Protein AF-A0A7C8DQF1-F1 (afdb_monomer_lite)

Foldseek 3Di:
DVPVVCCCVVVNDPPVCPPVVVVVCVVVVVVVVVVVVCVVVVVVPDPPVPLPDWDWDDAAEEQFAWTKIFQDPPPWDKWKAAPVRDTFDWDWDDDDRMITIGHPTDDFHWMWMDTDDDIDIYGYD

Structure (mmCIF, N/CA/C/O backbone):
data_AF-A0A7C8DQF1-F1
#
_entry.id   AF-A0A7C8DQF1-F1
#
loop_
_atom_site.group_PDB
_atom_site.id
_atom_site.type_symbol
_atom_site.label_atom_id
_atom_site.label_alt_id
_atom_site.label_comp_id
_atom_site.label_asym_id
_atom_site.label_entity_id
_atom_site.label_seq_id
_atom_site.pdbx_PDB_ins_code
_atom_site.Cartn_x
_atom_site.Cartn_y
_atom_site.Cartn_z
_atom_site.occupancy
_atom_site.B_iso_or_equiv
_atom_site.auth_seq_id
_atom_site.auth_comp_id
_atom_site.auth_asym_id
_atom_site.auth_atom_id
_atom_site.pdbx_PDB_model_num
ATOM 1 N N . ASP A 1 1 ? 29.847 4.382 -32.537 1.00 61.56 1 ASP A N 1
ATOM 2 C CA . ASP A 1 1 ? 30.841 3.678 -33.385 1.00 61.56 1 ASP A CA 1
ATOM 3 C C . ASP A 1 1 ? 32.134 3.235 -32.710 1.00 61.56 1 ASP A C 1
ATOM 5 O O . ASP A 1 1 ? 32.860 2.465 -33.316 1.00 61.56 1 ASP A O 1
ATOM 9 N N . GLN A 1 2 ? 32.435 3.647 -31.477 1.00 74.50 2 GLN A N 1
ATOM 10 C CA . GLN A 1 2 ? 33.717 3.298 -30.840 1.00 74.50 2 GLN A CA 1
ATOM 11 C C . GLN A 1 2 ? 33.710 1.940 -30.105 1.00 74.50 2 GLN A C 1
ATOM 13 O O . GLN A 1 2 ? 34.764 1.388 -29.809 1.00 74.50 2 GLN A O 1
ATOM 18 N N . CYS A 1 3 ? 32.531 1.370 -29.830 1.00 74.31 3 CYS A N 1
ATOM 19 C CA . CYS A 1 3 ? 32.400 0.117 -29.075 1.00 74.31 3 CYS A CA 1
ATOM 20 C C . CYS A 1 3 ? 32.872 -1.126 -29.855 1.00 74.31 3 CYS A C 1
ATOM 22 O O . CYS A 1 3 ? 33.364 -2.071 -29.249 1.00 74.31 3 CYS A O 1
ATOM 24 N N . SER A 1 4 ? 32.756 -1.144 -31.186 1.00 75.25 4 SER A N 1
ATOM 25 C CA . SER A 1 4 ? 33.278 -2.256 -31.994 1.00 75.25 4 SER A CA 1
ATOM 26 C C . SER A 1 4 ? 34.787 -2.150 -32.230 1.00 75.25 4 SER A C 1
ATOM 28 O O . SER A 1 4 ? 35.490 -3.157 -32.188 1.00 75.25 4 SER A O 1
ATOM 30 N N . LEU A 1 5 ? 35.297 -0.924 -32.396 1.00 82.81 5 LEU A N 1
ATOM 31 C CA . LEU A 1 5 ? 36.720 -0.648 -32.599 1.00 82.81 5 LEU A CA 1
ATOM 32 C C . LEU A 1 5 ? 37.562 -1.084 -31.397 1.00 82.81 5 LEU A C 1
ATOM 34 O O . LEU A 1 5 ? 38.662 -1.592 -31.585 1.00 82.81 5 LEU A O 1
ATOM 38 N N . SER A 1 6 ? 37.033 -0.983 -30.173 1.00 87.69 6 SER A N 1
ATOM 39 C CA . SER A 1 6 ? 37.734 -1.483 -28.985 1.00 87.69 6 SER A CA 1
ATOM 40 C C . SER A 1 6 ? 37.915 -3.005 -28.990 1.00 87.69 6 SER A C 1
ATOM 42 O O . SER A 1 6 ? 38.930 -3.495 -28.502 1.00 87.69 6 SER A O 1
ATOM 44 N N . ARG A 1 7 ? 36.980 -3.766 -29.578 1.00 88.12 7 ARG A N 1
ATOM 45 C CA . ARG A 1 7 ? 37.090 -5.230 -29.718 1.00 88.12 7 ARG A CA 1
ATOM 46 C C . ARG A 1 7 ? 38.107 -5.625 -30.787 1.00 88.12 7 ARG A C 1
ATOM 48 O O . ARG A 1 7 ? 38.837 -6.597 -30.605 1.00 88.12 7 ARG A O 1
ATOM 55 N N . ILE A 1 8 ? 38.177 -4.843 -31.862 1.00 87.38 8 ILE A N 1
ATOM 56 C CA . ILE A 1 8 ? 39.171 -5.005 -32.928 1.00 87.38 8 ILE A CA 1
ATOM 57 C C . ILE A 1 8 ? 40.574 -4.690 -32.400 1.00 87.38 8 ILE A C 1
ATOM 59 O O . ILE A 1 8 ? 41.475 -5.516 -32.510 1.00 87.38 8 ILE A O 1
ATOM 63 N N . TRP A 1 9 ? 40.767 -3.526 -31.774 1.00 88.88 9 TRP A N 1
ATOM 64 C CA . TRP A 1 9 ? 42.061 -3.133 -31.205 1.00 88.88 9 TRP A CA 1
ATOM 65 C C . TRP A 1 9 ? 42.472 -3.987 -30.005 1.00 88.88 9 TRP A C 1
ATOM 67 O O . TRP A 1 9 ? 43.660 -4.184 -29.775 1.00 88.88 9 TRP A O 1
ATOM 77 N N . GLY A 1 10 ? 41.501 -4.539 -29.275 1.00 91.62 10 GLY A N 1
ATOM 78 C CA . GLY A 1 10 ? 41.732 -5.533 -28.229 1.00 91.62 10 GLY A CA 1
ATOM 79 C C . GLY A 1 10 ? 42.080 -6.931 -28.754 1.00 91.62 10 GLY A C 1
ATOM 80 O O . GLY A 1 10 ? 42.353 -7.813 -27.946 1.00 91.62 10 GLY A O 1
ATOM 81 N N . GLY A 1 11 ? 42.060 -7.153 -30.075 1.00 91.00 11 GLY A N 1
ATOM 82 C CA . GLY A 1 11 ? 42.450 -8.418 -30.704 1.00 91.00 11 GLY A CA 1
ATOM 83 C C . GLY A 1 11 ? 41.457 -9.569 -30.518 1.00 91.00 11 GLY A C 1
ATOM 84 O O . GLY A 1 11 ? 41.827 -10.718 -30.743 1.00 91.00 11 GLY A O 1
ATOM 85 N N . ILE A 1 12 ? 40.214 -9.287 -30.106 1.00 93.69 12 ILE A N 1
ATOM 86 C CA . ILE A 1 12 ? 39.195 -10.314 -29.816 1.00 93.69 12 ILE A CA 1
ATOM 87 C C . ILE A 1 12 ? 38.157 -10.489 -30.933 1.00 93.69 12 ILE A C 1
ATOM 89 O O . ILE A 1 12 ? 37.431 -11.477 -30.923 1.00 93.69 12 ILE A O 1
ATOM 93 N N . HIS A 1 13 ? 38.087 -9.561 -31.895 1.00 89.88 13 HIS A N 1
ATOM 94 C CA . HIS A 1 13 ? 37.261 -9.693 -33.100 1.00 89.88 13 HIS A CA 1
ATOM 95 C C . HIS A 1 13 ? 38.006 -9.211 -34.353 1.00 89.88 13 HIS A C 1
ATOM 97 O O . HIS A 1 13 ? 38.669 -8.171 -34.306 1.00 89.88 13 HIS A O 1
ATOM 103 N N . PRO A 1 14 ? 37.880 -9.911 -35.493 1.00 90.31 14 PRO A N 1
ATOM 104 C CA . PRO A 1 14 ? 38.376 -9.428 -36.772 1.00 90.31 14 PRO A CA 1
ATOM 105 C C . PRO A 1 14 ? 37.517 -8.272 -37.312 1.00 90.31 14 PRO A C 1
ATOM 107 O O . PRO A 1 14 ? 36.322 -8.174 -37.044 1.00 90.31 14 PRO A O 1
ATOM 110 N N . HIS A 1 15 ? 38.116 -7.424 -38.154 1.00 86.00 15 HIS A N 1
ATOM 111 C CA . HIS A 1 15 ? 37.434 -6.288 -38.794 1.00 86.00 15 HIS A CA 1
ATOM 112 C C . HIS A 1 15 ? 36.182 -6.694 -39.592 1.00 86.00 15 HIS A C 1
ATOM 114 O O . HIS A 1 15 ? 35.255 -5.899 -39.729 1.00 86.00 15 HIS A O 1
ATOM 120 N N . ILE A 1 16 ? 36.151 -7.927 -40.110 1.00 91.50 16 ILE A N 1
ATOM 121 C CA . ILE A 1 16 ? 35.038 -8.448 -40.912 1.00 91.50 16 ILE A CA 1
ATOM 122 C C . ILE A 1 16 ? 33.742 -8.636 -40.108 1.00 91.50 16 ILE A C 1
ATOM 124 O O . ILE A 1 16 ? 32.666 -8.619 -40.698 1.00 91.50 16 ILE A O 1
ATOM 128 N N . ASP A 1 17 ? 33.824 -8.729 -38.779 1.00 88.88 17 ASP A N 1
ATOM 129 C CA . ASP A 1 17 ? 32.657 -8.936 -37.913 1.00 88.88 17 ASP A CA 1
ATOM 130 C C . ASP A 1 17 ? 31.904 -7.630 -37.601 1.00 88.88 17 ASP A C 1
ATOM 132 O O . ASP A 1 17 ? 30.739 -7.662 -37.202 1.00 88.88 17 ASP A O 1
ATOM 136 N N . ASP A 1 18 ? 32.550 -6.470 -37.768 1.00 88.81 18 ASP A N 1
ATOM 137 C CA . ASP A 1 18 ? 32.037 -5.192 -37.264 1.00 88.81 18 ASP A CA 1
ATOM 138 C C . ASP A 1 18 ? 30.778 -4.715 -38.005 1.00 88.81 18 ASP A C 1
ATOM 140 O O . ASP A 1 18 ? 29.699 -4.583 -37.423 1.00 88.81 18 ASP A O 1
ATOM 144 N N . ILE A 1 19 ? 30.903 -4.482 -39.315 1.00 89.56 19 ILE A N 1
ATOM 145 C CA . ILE A 1 19 ? 29.808 -3.957 -40.142 1.00 89.56 19 ILE A CA 1
ATOM 146 C C . ILE A 1 19 ? 28.586 -4.898 -40.132 1.00 89.56 19 ILE A C 1
ATOM 148 O O . ILE A 1 19 ? 27.481 -4.410 -39.878 1.00 89.56 19 ILE A O 1
ATOM 152 N N . PRO A 1 20 ? 28.732 -6.226 -40.319 1.00 91.94 20 PRO A N 1
ATOM 153 C CA . PRO A 1 20 ? 27.604 -7.149 -40.203 1.00 91.94 20 PRO A CA 1
ATOM 154 C C . PRO A 1 20 ? 26.949 -7.124 -38.815 1.00 91.94 20 PRO A C 1
ATOM 156 O O . PRO A 1 20 ? 25.722 -7.072 -38.718 1.00 91.94 20 PRO A O 1
ATOM 159 N N . GLY A 1 21 ? 27.744 -7.088 -37.739 1.00 91.62 21 GLY A N 1
ATOM 160 C CA . GLY A 1 21 ? 27.228 -7.014 -36.371 1.00 91.62 21 GLY A CA 1
ATOM 161 C C . GLY A 1 21 ? 26.424 -5.739 -36.105 1.00 91.62 21 GLY A C 1
ATOM 162 O O . GLY A 1 21 ? 25.395 -5.781 -35.428 1.00 91.62 21 GLY A O 1
ATOM 163 N N . ARG A 1 22 ? 26.835 -4.607 -36.687 1.00 90.94 22 ARG A N 1
ATOM 164 C CA . ARG A 1 22 ? 26.094 -3.338 -36.613 1.00 90.94 22 ARG A CA 1
ATOM 165 C C . ARG A 1 22 ? 24.762 -3.397 -37.338 1.00 90.94 22 ARG A C 1
ATOM 167 O O . ARG A 1 22 ? 23.777 -2.902 -36.798 1.00 90.94 22 ARG A O 1
ATOM 174 N N . PHE A 1 23 ? 24.718 -4.006 -38.521 1.00 93.94 23 PHE A N 1
ATOM 175 C CA . PHE A 1 23 ? 23.462 -4.175 -39.248 1.00 93.94 23 PHE A CA 1
ATOM 176 C C . PHE A 1 23 ? 22.472 -5.013 -38.443 1.00 93.94 23 PHE A C 1
ATOM 178 O O . PHE A 1 23 ? 21.348 -4.567 -38.223 1.00 93.94 23 PHE A O 1
ATOM 185 N N . ILE A 1 24 ? 22.922 -6.144 -37.893 1.00 94.88 24 ILE A N 1
ATOM 186 C CA . ILE A 1 24 ? 22.097 -6.989 -37.019 1.00 94.88 24 ILE A CA 1
ATOM 187 C C . ILE A 1 24 ? 21.604 -6.190 -35.807 1.00 94.88 24 ILE A C 1
ATOM 189 O O . ILE A 1 24 ? 20.411 -6.188 -35.511 1.00 94.88 24 ILE A O 1
ATOM 193 N N . GLY A 1 25 ? 22.499 -5.464 -35.133 1.00 94.38 25 GLY A N 1
ATOM 194 C CA . GLY A 1 25 ? 22.136 -4.632 -33.986 1.00 94.38 25 GLY A CA 1
ATOM 195 C C . GLY A 1 25 ? 21.124 -3.536 -34.330 1.00 94.38 25 GLY A C 1
ATOM 196 O O . GLY A 1 25 ? 20.224 -3.273 -33.537 1.00 94.38 25 GLY A O 1
ATOM 197 N N . SER A 1 26 ? 21.232 -2.928 -35.515 1.00 94.44 26 SER A N 1
ATOM 198 C CA . SER A 1 26 ? 20.298 -1.893 -35.970 1.00 94.44 26 SER A CA 1
ATOM 199 C C . SER A 1 26 ? 18.897 -2.446 -36.233 1.00 94.44 26 SER A C 1
ATOM 201 O O . SER A 1 26 ? 17.917 -1.805 -35.866 1.00 94.44 26 SER A O 1
ATOM 203 N N . THR A 1 27 ? 18.795 -3.659 -36.783 1.00 96.94 27 THR A N 1
ATOM 204 C CA . THR A 1 27 ? 17.515 -4.339 -37.005 1.00 96.94 27 THR A CA 1
ATOM 205 C C . THR A 1 27 ? 16.890 -4.762 -35.679 1.00 96.94 27 THR A C 1
ATOM 207 O O . THR A 1 27 ? 15.808 -4.296 -35.328 1.00 96.94 27 THR A O 1
ATOM 210 N N . ILE A 1 28 ? 17.607 -5.570 -34.890 1.00 97.31 28 ILE A N 1
ATOM 211 C CA . ILE A 1 28 ? 17.077 -6.140 -33.643 1.00 97.31 28 ILE A CA 1
ATOM 212 C C . ILE A 1 28 ? 16.803 -5.052 -32.602 1.00 97.31 28 ILE A C 1
ATOM 214 O O . ILE A 1 28 ? 15.838 -5.154 -31.847 1.00 97.31 28 ILE A O 1
ATOM 218 N N . GLY A 1 29 ? 17.622 -3.999 -32.554 1.00 96.75 29 GLY A N 1
ATOM 219 C CA . GLY A 1 29 ? 17.434 -2.886 -31.626 1.00 96.75 29 GLY A CA 1
ATOM 220 C C . GLY A 1 29 ? 16.130 -2.130 -31.878 1.00 96.75 29 GLY A C 1
ATOM 221 O O . GLY A 1 29 ? 15.378 -1.886 -30.935 1.00 96.75 29 GLY A O 1
ATOM 222 N N . VAL A 1 30 ? 15.833 -1.810 -33.142 1.00 96.94 30 VAL A N 1
ATOM 223 C CA . VAL A 1 30 ? 14.579 -1.140 -33.525 1.00 96.94 30 VAL A CA 1
ATOM 224 C C . VAL A 1 30 ? 13.378 -2.057 -33.291 1.00 96.94 30 VAL A C 1
ATOM 226 O O . VAL A 1 30 ? 12.392 -1.623 -32.700 1.00 96.94 30 VAL A O 1
ATOM 229 N N . GLU A 1 31 ? 13.465 -3.331 -33.681 1.00 97.00 31 GLU A N 1
ATOM 230 C CA . GLU A 1 31 ? 12.393 -4.311 -33.456 1.00 97.00 31 GLU A CA 1
ATOM 231 C C . GLU A 1 31 ? 12.083 -4.497 -31.966 1.00 97.00 31 GLU A C 1
ATOM 233 O O . GLU A 1 31 ? 10.922 -4.443 -31.562 1.00 97.00 31 GLU A O 1
ATOM 238 N N . SER A 1 32 ? 13.117 -4.647 -31.134 1.00 96.19 32 SER A N 1
ATOM 239 C CA . SER A 1 32 ? 12.971 -4.826 -29.685 1.00 96.19 32 SER A CA 1
ATOM 240 C C . SER A 1 32 ? 12.380 -3.587 -29.014 1.00 96.19 32 SER A C 1
ATOM 242 O O . SER A 1 32 ? 11.520 -3.713 -28.142 1.00 96.19 32 SER A O 1
ATOM 244 N N . PHE A 1 33 ? 12.818 -2.390 -29.425 1.00 95.25 33 PHE A N 1
ATOM 245 C CA . PHE A 1 33 ? 12.257 -1.138 -28.921 1.00 95.25 33 PHE A CA 1
ATOM 246 C C . PHE A 1 33 ? 10.773 -1.025 -29.269 1.00 95.25 33 PHE A C 1
ATOM 248 O O . PHE A 1 33 ? 9.960 -0.814 -28.373 1.00 95.25 33 PHE A O 1
ATOM 255 N N . ASN A 1 34 ? 10.411 -1.229 -30.539 1.00 93.94 34 ASN A N 1
ATOM 256 C CA . ASN A 1 34 ? 9.024 -1.142 -30.993 1.00 93.94 34 ASN A CA 1
ATOM 257 C C . ASN A 1 34 ? 8.136 -2.178 -30.292 1.00 93.94 34 ASN A C 1
ATOM 259 O O . ASN A 1 34 ? 7.039 -1.849 -29.850 1.00 93.94 34 ASN A O 1
ATOM 263 N N . TYR A 1 35 ? 8.623 -3.410 -30.127 1.00 92.25 35 TYR A N 1
ATOM 264 C CA . TYR A 1 35 ? 7.907 -4.457 -29.398 1.00 92.25 35 TYR A CA 1
ATOM 265 C C . TYR A 1 35 ? 7.642 -4.066 -27.936 1.00 92.25 35 TYR A C 1
ATOM 267 O O . TYR A 1 35 ? 6.536 -4.245 -27.433 1.00 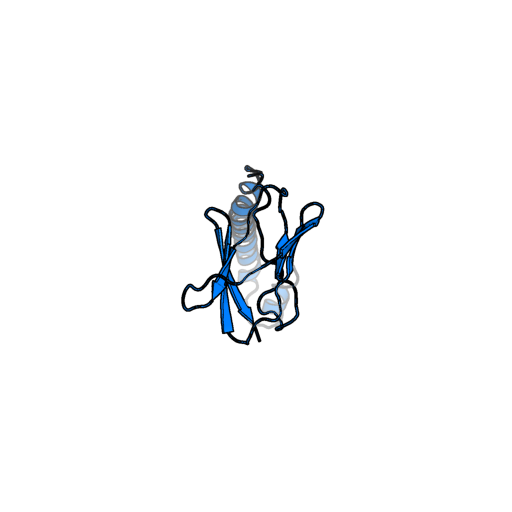92.25 35 TYR A O 1
ATOM 275 N N . GLY A 1 36 ? 8.640 -3.491 -27.257 1.00 90.00 36 GLY A N 1
ATOM 276 C CA . GLY A 1 36 ? 8.493 -2.986 -25.893 1.00 90.00 36 GLY A CA 1
ATOM 277 C C . GLY A 1 36 ? 7.549 -1.784 -25.798 1.00 90.00 36 GLY A C 1
ATOM 278 O O . GLY A 1 36 ? 6.714 -1.738 -24.896 1.00 90.00 36 GLY A O 1
ATOM 279 N N . ALA A 1 37 ? 7.652 -0.840 -26.737 1.00 89.94 37 ALA A N 1
ATOM 280 C CA . ALA A 1 37 ? 6.862 0.389 -26.765 1.00 89.94 37 ALA A CA 1
ATOM 281 C C . ALA A 1 37 ? 5.353 0.111 -26.796 1.00 89.94 37 ALA A C 1
ATOM 283 O O . ALA A 1 37 ? 4.607 0.760 -26.065 1.00 89.94 37 ALA A O 1
ATOM 284 N N . VAL A 1 38 ? 4.914 -0.921 -27.526 1.00 86.00 38 VAL A N 1
ATOM 285 C CA . VAL A 1 38 ? 3.497 -1.324 -27.606 1.00 86.00 38 VAL A CA 1
ATOM 286 C C . VAL A 1 38 ? 2.873 -1.550 -26.223 1.00 86.00 38 VAL A C 1
ATOM 288 O O . VAL A 1 38 ? 1.747 -1.118 -25.992 1.00 86.00 38 VAL A O 1
ATOM 291 N N . TYR A 1 39 ? 3.599 -2.145 -25.268 1.00 81.50 39 TYR A N 1
ATOM 292 C CA . TYR A 1 39 ? 3.087 -2.381 -23.908 1.00 81.50 39 TYR A CA 1
ATOM 293 C C . TYR A 1 39 ? 2.859 -1.095 -23.102 1.00 81.50 39 TYR A C 1
ATOM 295 O O . TYR A 1 39 ? 2.046 -1.074 -22.175 1.00 81.50 39 TYR A O 1
ATOM 303 N N . PHE A 1 40 ? 3.568 -0.021 -23.442 1.00 79.06 40 PHE A N 1
ATOM 304 C CA . PHE A 1 40 ? 3.445 1.275 -22.780 1.00 79.06 40 PHE A CA 1
ATOM 305 C C . PHE A 1 40 ? 2.507 2.221 -23.534 1.00 79.06 40 PHE A C 1
ATOM 307 O O . PHE A 1 40 ? 1.843 3.037 -22.903 1.00 79.06 40 PHE A O 1
ATOM 314 N N . GLU A 1 41 ? 2.384 2.074 -24.852 1.00 70.00 41 GLU A N 1
ATOM 315 C CA . GLU A 1 41 ? 1.489 2.878 -25.688 1.00 70.00 41 GLU A CA 1
ATOM 316 C C . GLU A 1 41 ? 0.026 2.420 -25.586 1.00 70.00 41 GLU A C 1
ATOM 318 O O . GLU A 1 41 ? -0.874 3.257 -25.515 1.00 70.00 41 GLU A O 1
ATOM 323 N N . SER A 1 42 ? -0.241 1.110 -25.497 1.00 60.38 42 SER A N 1
ATOM 324 C CA . SER A 1 42 ? -1.614 0.585 -25.424 1.00 60.38 42 SER A CA 1
ATOM 325 C C . SER A 1 42 ? -2.215 0.564 -24.012 1.00 60.38 42 SER A C 1
ATOM 327 O O . SER A 1 42 ? -3.394 0.250 -23.866 1.00 60.38 42 SER A O 1
ATOM 329 N N . SER A 1 43 ? -1.443 0.872 -22.960 1.00 56.69 43 SER A N 1
ATOM 330 C CA . SER A 1 43 ? -1.940 0.856 -21.570 1.00 56.69 43 SER A CA 1
ATOM 331 C C . SER A 1 43 ? -2.512 2.192 -21.080 1.00 56.69 43 SER A C 1
ATOM 333 O O . SER A 1 43 ? -3.034 2.252 -19.969 1.00 56.69 43 SER A O 1
ATOM 335 N N . LEU A 1 44 ? -2.498 3.253 -21.899 1.00 57.75 44 LEU A N 1
ATOM 336 C CA . LEU A 1 44 ? -3.149 4.523 -21.542 1.00 57.75 44 LEU A CA 1
ATOM 337 C C . LEU A 1 44 ? -4.639 4.598 -21.917 1.00 57.75 44 LEU A C 1
ATOM 339 O O . LEU A 1 44 ? -5.308 5.563 -21.544 1.00 57.75 44 LEU A O 1
ATOM 3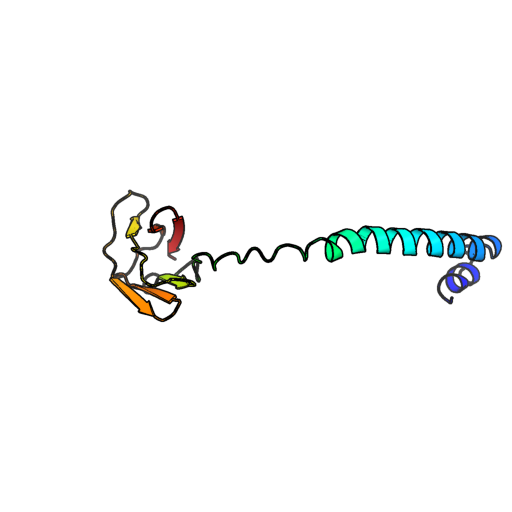43 N N . SER A 1 45 ? -5.206 3.593 -22.591 1.00 57.31 45 SER A N 1
ATOM 344 C CA . SER A 1 45 ? -6.647 3.541 -22.873 1.00 57.31 45 SER A CA 1
ATOM 345 C C . SER A 1 45 ? -7.395 2.707 -21.839 1.00 57.31 45 SER A C 1
ATOM 347 O O . SER A 1 45 ? -7.942 1.652 -22.139 1.00 57.31 45 SER A O 1
ATOM 349 N N . MET A 1 46 ? -7.393 3.202 -20.611 1.00 53.69 46 MET A N 1
ATOM 350 C CA . MET A 1 46 ? -8.548 3.257 -19.725 1.00 53.69 46 MET A CA 1
ATOM 351 C C . MET A 1 46 ? -8.053 4.016 -18.505 1.00 53.69 46 MET A C 1
ATOM 353 O O . MET A 1 46 ? -7.397 3.473 -17.621 1.00 53.69 46 MET A O 1
ATOM 357 N N . ILE A 1 47 ? -8.412 5.296 -18.437 1.00 53.44 47 ILE A N 1
ATOM 358 C CA . ILE A 1 47 ? -8.762 5.865 -17.144 1.00 53.44 47 ILE A CA 1
ATOM 359 C C . ILE A 1 47 ? -9.975 5.043 -16.699 1.00 53.44 47 ILE A C 1
ATOM 361 O O . ILE A 1 47 ? -11.122 5.457 -16.842 1.00 53.44 47 ILE A O 1
ATOM 365 N N . ASP A 1 48 ? -9.730 3.843 -16.173 1.00 53.34 48 ASP A N 1
ATOM 366 C CA . ASP A 1 48 ? -10.465 3.469 -14.991 1.00 53.34 48 ASP A CA 1
ATOM 367 C C . ASP A 1 48 ? -10.143 4.626 -14.054 1.00 53.34 48 ASP A C 1
ATOM 369 O O . ASP A 1 48 ? -9.038 4.752 -13.519 1.00 53.34 48 ASP A O 1
ATOM 373 N N . LEU A 1 49 ? -11.091 5.554 -13.925 1.00 54.53 49 LEU A N 1
ATOM 374 C CA . LEU A 1 49 ? -11.257 6.251 -12.670 1.00 54.53 49 LEU A CA 1
ATOM 375 C C . LEU A 1 49 ? -11.467 5.115 -11.673 1.00 54.53 49 LEU A C 1
ATOM 377 O O . LEU A 1 49 ? -12.602 4.757 -11.364 1.00 54.53 49 LEU A O 1
ATOM 381 N N . GLU A 1 50 ? -10.373 4.489 -11.229 1.00 58.69 50 GLU A N 1
ATOM 382 C CA . GLU A 1 50 ? -10.357 3.714 -10.017 1.00 58.69 50 GLU A CA 1
ATOM 383 C C . GLU A 1 50 ? -10.796 4.734 -8.986 1.00 58.69 50 GLU A C 1
ATOM 385 O O . GLU A 1 50 ? -10.003 5.557 -8.519 1.00 58.69 50 GLU A O 1
ATOM 390 N N . LEU A 1 51 ? -12.106 4.749 -8.723 1.00 63.06 51 LEU A N 1
ATOM 391 C CA . LEU A 1 51 ? -12.682 5.530 -7.653 1.00 63.06 51 LEU A CA 1
ATOM 392 C C . LEU A 1 51 ? -11.774 5.275 -6.465 1.00 63.06 51 LEU A C 1
ATOM 394 O O . LEU A 1 51 ? -11.499 4.103 -6.180 1.00 63.06 51 LEU A O 1
ATOM 398 N N . PRO A 1 52 ? -11.231 6.337 -5.855 1.00 69.38 52 PRO A N 1
ATOM 399 C CA . PRO A 1 52 ? -10.115 6.192 -4.951 1.00 69.38 52 PRO A CA 1
ATOM 400 C C . PRO A 1 52 ? -10.528 5.204 -3.856 1.00 69.38 52 PRO A C 1
ATOM 402 O O . PRO A 1 52 ? -11.425 5.466 -3.056 1.00 69.38 52 PRO A O 1
ATOM 405 N N . LYS A 1 53 ? -9.948 3.998 -3.901 1.00 84.62 53 LYS A N 1
ATOM 406 C CA . LYS A 1 53 ? -10.366 2.895 -3.031 1.00 84.62 53 LYS A CA 1
ATOM 407 C C . LYS A 1 53 ? -9.982 3.252 -1.603 1.00 84.62 53 LYS A C 1
ATOM 409 O O . LYS A 1 53 ? -8.923 3.844 -1.371 1.00 84.62 53 LYS A O 1
ATOM 414 N N . LEU A 1 54 ? -10.827 2.878 -0.644 1.00 92.50 54 LEU A N 1
ATOM 415 C CA . LEU A 1 54 ? -10.520 3.053 0.773 1.00 92.50 54 LEU A CA 1
ATOM 416 C C . LEU A 1 54 ? -9.184 2.379 1.093 1.00 92.50 54 LEU A C 1
ATOM 418 O O . LEU A 1 54 ? -9.004 1.188 0.824 1.00 92.50 54 LEU A O 1
ATOM 422 N N . LYS A 1 55 ? -8.247 3.131 1.670 1.00 92.81 55 LYS A N 1
ATOM 423 C CA . LYS A 1 55 ? -6.889 2.643 1.931 1.00 92.81 55 LYS A CA 1
ATOM 424 C C . LYS A 1 55 ? -6.491 2.885 3.380 1.00 92.81 55 LYS A C 1
ATOM 426 O O . LYS A 1 55 ? -6.611 3.998 3.883 1.00 92.81 55 LYS A O 1
ATOM 431 N N . LEU A 1 56 ? -5.979 1.835 4.020 1.00 95.56 56 LEU A N 1
ATOM 432 C CA . LEU A 1 56 ? -5.342 1.911 5.331 1.00 95.56 56 LEU A CA 1
ATOM 433 C C . LEU A 1 56 ? -3.970 2.580 5.198 1.00 95.56 56 LEU A C 1
ATOM 435 O O . LEU A 1 56 ? -3.161 2.173 4.364 1.00 95.56 56 LEU A O 1
ATOM 439 N N . VAL A 1 57 ? -3.721 3.609 6.007 1.00 95.62 57 VAL A N 1
ATOM 440 C CA . VAL A 1 57 ? -2.492 4.415 5.924 1.00 95.62 57 VAL A CA 1
ATOM 441 C C . VAL A 1 57 ? -1.314 3.737 6.616 1.00 95.62 57 VAL A C 1
ATOM 443 O O . VAL A 1 57 ? -0.205 3.757 6.088 1.00 95.62 57 VAL A O 1
ATOM 446 N N . SER A 1 58 ? -1.542 3.139 7.786 1.00 92.88 58 SER A N 1
ATOM 447 C CA . SER A 1 58 ? -0.476 2.589 8.627 1.00 92.88 58 SER A CA 1
ATOM 448 C C . SER A 1 58 ? -0.798 1.171 9.069 1.00 92.88 58 SER A C 1
ATOM 450 O O . SER A 1 58 ? -1.893 0.884 9.548 1.00 92.88 58 SER A O 1
ATOM 452 N N . ASN A 1 59 ? 0.176 0.283 8.890 1.00 95.19 59 ASN A N 1
ATOM 453 C CA . ASN A 1 59 ? 0.175 -1.070 9.421 1.00 95.19 59 ASN A CA 1
ATOM 454 C C . ASN A 1 59 ? 1.631 -1.560 9.459 1.00 95.19 59 ASN A C 1
ATOM 456 O O . ASN A 1 59 ? 2.229 -1.688 8.387 1.00 95.19 59 ASN A O 1
ATOM 460 N N . PRO A 1 60 ? 2.227 -1.831 10.632 1.00 96.38 60 PRO A N 1
ATOM 461 C CA . PRO A 1 60 ? 1.619 -1.875 11.972 1.00 96.38 60 PRO A CA 1
ATOM 462 C C . PRO A 1 60 ? 1.309 -0.495 12.579 1.00 96.38 60 PRO A C 1
ATOM 464 O O . PRO A 1 60 ? 1.730 0.523 12.031 1.00 96.38 60 PRO A O 1
ATOM 467 N N . ILE A 1 61 ? 0.601 -0.475 13.712 1.00 96.88 61 ILE A N 1
ATOM 468 C CA . ILE A 1 61 ? 0.333 0.719 14.537 1.00 96.88 61 ILE A CA 1
ATOM 469 C C . ILE A 1 61 ? 0.758 0.497 15.996 1.00 96.88 61 ILE A C 1
ATOM 471 O O . ILE A 1 61 ? 0.905 -0.647 16.428 1.00 96.88 61 ILE A O 1
ATOM 475 N N . TYR A 1 62 ? 0.933 1.580 16.753 1.00 97.00 62 TYR A N 1
ATOM 476 C CA . TYR A 1 62 ? 1.152 1.538 18.207 1.00 97.00 62 TYR A CA 1
ATOM 477 C C . TYR A 1 62 ? -0.169 1.494 19.003 1.00 97.00 62 TYR A C 1
ATOM 479 O O . TYR A 1 62 ? -1.208 1.862 18.449 1.00 97.00 62 TYR A O 1
ATOM 487 N N . PRO A 1 63 ? -0.154 1.111 20.298 1.00 95.44 63 PRO A N 1
ATOM 488 C CA . PRO A 1 63 ? -1.354 0.919 21.118 1.00 95.44 63 PRO A CA 1
ATOM 489 C C . PRO A 1 63 ? -2.254 2.148 21.221 1.00 95.44 63 PRO A C 1
ATOM 491 O O . PRO A 1 63 ? -3.469 1.996 21.286 1.00 95.44 63 PRO A O 1
ATOM 494 N N . ASP A 1 64 ? -1.666 3.345 21.199 1.00 94.62 64 ASP A N 1
ATOM 495 C CA . ASP A 1 64 ? -2.366 4.628 21.353 1.00 94.62 64 ASP A CA 1
ATOM 496 C C . ASP A 1 64 ? -2.511 5.398 20.030 1.00 94.62 64 ASP A C 1
ATOM 498 O O . ASP A 1 64 ? -3.014 6.521 19.997 1.00 94.62 64 ASP A O 1
ATOM 502 N N . GLN A 1 65 ? -2.062 4.812 18.918 1.00 95.88 65 GLN A N 1
ATOM 503 C CA . GLN A 1 65 ? -2.130 5.441 17.604 1.00 95.88 65 GLN A CA 1
ATOM 504 C C . GLN A 1 65 ? -3.510 5.222 16.975 1.00 95.88 65 GLN A C 1
ATOM 506 O O . GLN A 1 65 ? -3.999 4.099 16.929 1.00 95.88 65 GLN A O 1
ATOM 511 N N . SER A 1 66 ? -4.119 6.277 16.424 1.00 96.12 66 SER A N 1
ATOM 512 C CA . SER A 1 66 ? -5.373 6.146 15.675 1.00 96.12 66 SER A CA 1
ATOM 513 C C . SER A 1 66 ? -5.192 5.332 14.392 1.00 96.12 66 SER A C 1
ATOM 515 O O . SER A 1 66 ? -4.157 5.380 13.723 1.00 96.12 66 SER A O 1
ATOM 517 N N . ILE A 1 67 ? -6.241 4.604 14.007 1.00 97.06 67 ILE A N 1
ATOM 518 C CA . ILE A 1 67 ? -6.288 3.905 12.723 1.00 97.06 67 ILE A CA 1
ATOM 519 C C . ILE A 1 67 ? -6.790 4.883 11.658 1.00 97.06 67 ILE A C 1
ATOM 521 O O . ILE A 1 67 ? -7.888 5.424 11.763 1.00 97.06 67 ILE A O 1
ATOM 525 N N . GLU A 1 68 ? -6.000 5.081 10.607 1.00 97.00 68 GLU A N 1
ATOM 526 C CA . GLU A 1 68 ? -6.262 6.083 9.571 1.00 97.00 68 GLU A CA 1
ATOM 527 C C . GLU A 1 68 ? -6.682 5.429 8.248 1.00 97.00 68 GLU A C 1
ATOM 529 O O . GLU A 1 68 ? -5.925 4.641 7.672 1.00 97.00 68 GLU A O 1
ATOM 534 N N . ILE A 1 69 ? -7.866 5.794 7.741 1.00 96.38 69 ILE A N 1
ATOM 535 C CA . ILE A 1 69 ? -8.369 5.391 6.419 1.00 96.38 69 ILE A CA 1
ATOM 536 C C . ILE A 1 69 ? -8.490 6.626 5.526 1.00 96.38 69 ILE A C 1
ATOM 538 O O . ILE A 1 69 ? -9.146 7.598 5.897 1.00 96.38 69 ILE A O 1
ATOM 542 N N . ILE A 1 70 ? -7.882 6.587 4.341 1.00 94.69 70 ILE A N 1
ATOM 543 C CA . ILE A 1 70 ? -8.001 7.642 3.322 1.00 94.69 70 ILE A CA 1
ATOM 544 C C . ILE A 1 70 ? -8.976 7.243 2.214 1.00 94.69 70 ILE A C 1
ATOM 546 O O . ILE A 1 70 ? -9.321 6.068 2.068 1.00 94.69 70 ILE A O 1
ATOM 550 N N . ASN A 1 71 ? -9.383 8.240 1.429 1.00 93.00 71 ASN A N 1
ATOM 551 C CA . ASN A 1 71 ? -10.387 8.172 0.368 1.00 93.00 71 ASN A CA 1
ATOM 552 C C . ASN A 1 71 ? -11.817 7.935 0.875 1.00 93.00 71 ASN A C 1
ATOM 554 O O . ASN A 1 71 ? -12.671 7.440 0.146 1.00 93.00 71 ASN A O 1
ATOM 558 N N . THR A 1 72 ? -12.093 8.291 2.131 1.00 92.38 72 THR A N 1
ATOM 559 C CA . THR A 1 72 ? -13.429 8.144 2.725 1.00 92.38 72 THR A CA 1
ATOM 560 C C . THR A 1 72 ? -14.374 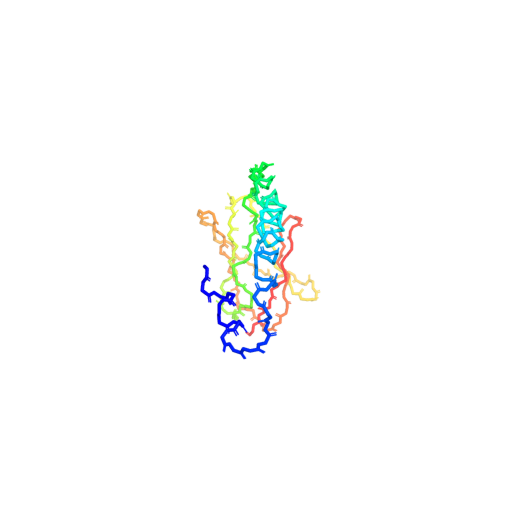9.241 2.253 1.00 92.38 72 THR A C 1
ATOM 562 O O . THR A 1 72 ? -14.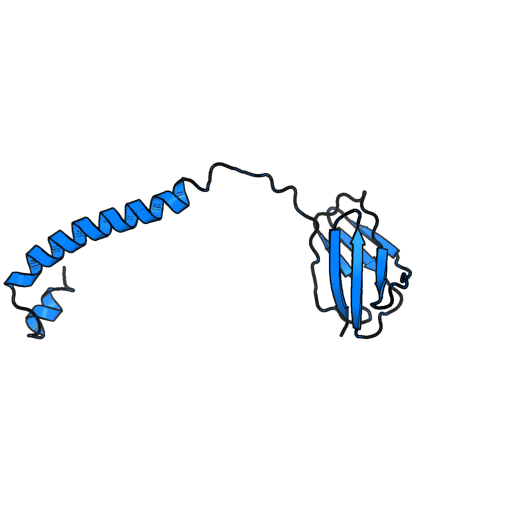024 10.419 2.301 1.00 92.38 72 THR A O 1
ATOM 565 N N . THR A 1 73 ? -15.595 8.873 1.874 1.00 89.31 73 THR A N 1
ATOM 566 C CA . THR A 1 73 ? -16.660 9.811 1.473 1.00 89.31 73 THR A CA 1
ATOM 567 C C . THR A 1 73 ? -17.449 10.367 2.661 1.00 89.31 73 THR A C 1
ATOM 569 O O . THR A 1 73 ? -18.216 11.314 2.516 1.00 89.31 73 THR A O 1
ATOM 572 N N . GLY A 1 74 ? -17.275 9.783 3.849 1.00 83.94 74 GLY A N 1
ATOM 573 C CA . GLY A 1 74 ? -17.984 10.143 5.072 1.00 83.94 74 GLY A CA 1
ATOM 574 C C . GLY A 1 74 ? -19.258 9.326 5.302 1.00 83.94 74 GLY A C 1
ATOM 575 O O . GLY A 1 74 ? -19.788 9.340 6.412 1.00 83.94 74 GLY A O 1
ATOM 576 N N . GLY A 1 75 ? -19.723 8.555 4.315 1.00 86.81 75 GLY A N 1
ATOM 577 C CA . GLY A 1 75 ? -20.846 7.619 4.456 1.00 86.81 75 GLY A CA 1
ATOM 578 C C . GLY A 1 75 ? -20.454 6.253 5.032 1.00 86.81 75 GLY A C 1
ATOM 579 O O . GLY A 1 75 ? -21.312 5.413 5.295 1.00 86.81 75 GLY A O 1
ATOM 580 N N . GLU A 1 76 ? -19.160 5.999 5.216 1.00 91.31 76 GLU A N 1
ATOM 581 C CA . GLU A 1 76 ? -18.652 4.724 5.702 1.00 91.31 76 GLU A CA 1
ATOM 582 C C . GLU A 1 76 ? -18.903 4.550 7.205 1.00 91.31 76 GLU A C 1
ATOM 584 O O . GLU A 1 76 ? -18.785 5.483 8.012 1.00 91.31 76 GLU A O 1
ATOM 589 N N . THR A 1 77 ? -19.226 3.313 7.578 1.00 94.06 77 THR A N 1
ATOM 590 C CA . THR A 1 77 ? -19.298 2.851 8.965 1.00 94.06 77 THR A CA 1
ATOM 591 C C . THR A 1 77 ? -18.187 1.843 9.187 1.00 94.06 77 THR A C 1
ATOM 593 O O . THR A 1 77 ? -18.095 0.858 8.447 1.00 94.06 77 THR A O 1
ATOM 596 N N . PHE A 1 78 ? -17.363 2.079 10.198 1.00 96.31 78 PHE A N 1
ATOM 597 C CA . PHE A 1 78 ? -16.248 1.212 10.547 1.00 96.31 78 PHE A CA 1
ATOM 598 C C . PHE A 1 78 ? -16.579 0.407 11.800 1.00 96.31 78 PHE A C 1
ATOM 600 O O . PHE A 1 78 ? -17.202 0.925 12.727 1.00 96.31 78 PHE A O 1
ATOM 607 N N . LYS A 1 79 ? -16.160 -0.858 11.826 1.00 97.19 79 LYS A N 1
ATOM 608 C CA . LYS A 1 79 ? -16.219 -1.721 13.011 1.00 97.19 79 LYS A CA 1
ATOM 609 C C . LYS A 1 79 ? -14.881 -2.420 13.188 1.00 97.19 79 LYS A C 1
ATOM 611 O O . LYS A 1 79 ? -14.317 -2.907 12.209 1.00 97.19 79 LYS A O 1
ATOM 616 N N . LEU A 1 80 ? -14.398 -2.469 14.424 1.00 97.69 80 LEU A N 1
ATOM 617 C CA . LEU A 1 80 ? -13.126 -3.083 14.785 1.00 97.69 80 LEU A CA 1
ATOM 618 C C . LEU A 1 80 ? -13.375 -4.339 15.617 1.00 97.69 80 LEU A C 1
ATOM 620 O O . LEU A 1 80 ? -14.164 -4.304 16.560 1.00 97.69 80 LEU A O 1
ATOM 624 N N . TYR A 1 81 ? -12.681 -5.422 15.288 1.00 97.75 81 TYR A N 1
ATOM 625 C CA . TYR A 1 81 ? -12.770 -6.705 15.976 1.00 97.75 81 TYR A CA 1
ATOM 626 C C . TYR A 1 81 ? -11.383 -7.192 16.386 1.00 97.75 81 TYR A C 1
ATOM 628 O O . TYR A 1 81 ? -10.413 -6.985 15.657 1.00 97.75 81 TYR A O 1
ATOM 636 N N . ASN A 1 82 ? -11.284 -7.859 17.534 1.00 96.31 82 ASN A N 1
ATOM 637 C CA . ASN A 1 82 ? -10.087 -8.624 17.883 1.00 96.31 82 ASN A CA 1
ATOM 638 C C . ASN A 1 82 ? -10.090 -10.004 17.194 1.00 96.31 82 ASN A C 1
ATOM 640 O O . ASN A 1 82 ? -11.068 -10.392 16.552 1.00 96.31 82 ASN A O 1
ATOM 644 N N . ILE A 1 83 ? -9.006 -10.770 17.344 1.00 95.19 83 ILE A N 1
ATOM 645 C CA . ILE A 1 83 ? -8.879 -12.111 16.743 1.00 95.19 83 ILE A CA 1
ATOM 646 C C . ILE A 1 83 ? -9.914 -13.129 17.253 1.00 95.19 83 ILE A C 1
ATOM 648 O O . ILE A 1 83 ? -10.221 -14.091 16.557 1.00 95.19 83 ILE A O 1
ATOM 652 N N . ASN A 1 84 ? -10.502 -12.887 18.427 1.00 95.69 84 ASN A N 1
ATOM 653 C CA . ASN A 1 84 ? -11.573 -13.713 18.988 1.00 95.69 84 ASN A CA 1
ATOM 654 C C . ASN A 1 84 ? -12.963 -13.323 18.446 1.00 95.69 84 ASN A C 1
ATOM 656 O O . ASN A 1 84 ? -13.968 -13.876 18.885 1.00 95.69 84 ASN A O 1
ATOM 660 N N . GLY A 1 85 ? -13.046 -12.344 17.538 1.00 94.31 85 GLY A N 1
ATOM 661 C CA . GLY A 1 85 ? -14.301 -11.855 16.963 1.00 94.31 85 GLY A CA 1
ATOM 662 C C . GLY A 1 85 ? -15.089 -10.901 17.867 1.00 94.31 85 GLY A C 1
ATOM 663 O O . GLY A 1 85 ? -16.216 -10.537 17.536 1.00 94.31 85 GLY A O 1
ATOM 664 N N . GLN A 1 86 ? -14.525 -10.461 18.995 1.00 95.81 86 GLN A N 1
ATOM 665 C CA . GLN A 1 86 ? -15.175 -9.485 19.871 1.00 95.81 86 GLN A CA 1
ATOM 666 C C . GLN A 1 86 ? -15.036 -8.081 19.283 1.00 95.81 86 GLN A C 1
ATOM 668 O O . GLN A 1 86 ? -13.939 -7.664 18.902 1.00 95.81 86 GLN A O 1
ATOM 673 N N . GLN A 1 87 ? -16.145 -7.343 19.232 1.00 96.69 87 GLN A N 1
ATOM 674 C CA . GLN A 1 87 ? -16.157 -5.971 18.736 1.00 96.69 87 GLN A CA 1
ATOM 675 C C . GLN A 1 87 ? -15.560 -5.013 19.774 1.00 96.69 87 GLN A C 1
ATOM 677 O O . GLN A 1 87 ? -16.029 -4.940 20.908 1.00 96.69 87 GLN A O 1
ATOM 682 N N . ILE A 1 88 ? -14.563 -4.235 19.359 1.00 96.50 88 ILE A N 1
ATOM 683 C CA . ILE A 1 88 ? -13.963 -3.169 20.160 1.00 96.50 88 ILE A CA 1
ATOM 684 C C . ILE A 1 88 ? -14.709 -1.864 19.888 1.00 96.50 88 ILE A C 1
ATOM 686 O O . ILE A 1 88 ? -15.008 -1.521 18.740 1.00 96.50 88 ILE A O 1
ATOM 690 N N . LYS A 1 89 ? -15.030 -1.126 20.954 1.00 95.88 89 LYS A N 1
ATOM 691 C CA . LYS A 1 89 ? -15.682 0.178 20.838 1.00 95.88 89 LYS A CA 1
ATOM 692 C C . LYS A 1 89 ? -14.708 1.187 20.232 1.00 95.88 89 LYS A C 1
ATOM 694 O O . LYS A 1 89 ? -13.590 1.343 20.716 1.00 95.88 89 LYS A O 1
ATOM 699 N N . ILE A 1 90 ? -15.165 1.878 1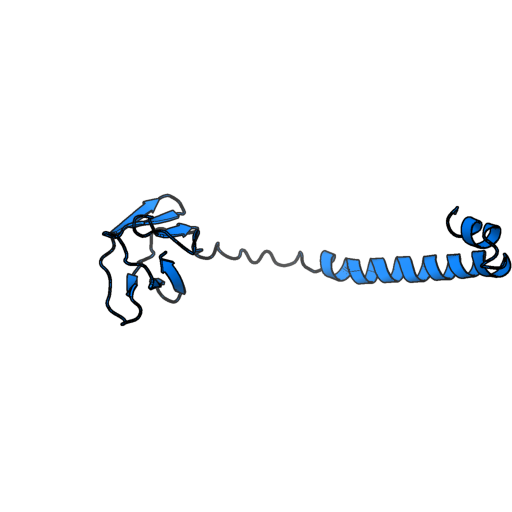9.194 1.00 96.44 90 ILE A N 1
ATOM 700 C CA . ILE A 1 90 ? -14.394 2.888 18.475 1.00 96.44 90 ILE A CA 1
ATOM 701 C C . ILE A 1 90 ? -15.235 4.136 18.233 1.00 96.44 90 ILE A C 1
ATOM 703 O O . ILE A 1 90 ? -16.460 4.062 18.114 1.00 96.44 90 ILE A O 1
ATOM 707 N N . ASN A 1 91 ? -14.553 5.265 18.095 1.00 95.00 91 ASN A N 1
ATOM 708 C CA . ASN A 1 91 ? -15.123 6.521 17.637 1.00 95.00 91 ASN A CA 1
ATOM 709 C C . ASN A 1 91 ? -14.462 6.896 16.308 1.00 95.00 91 ASN A C 1
ATOM 711 O O . ASN A 1 91 ? -13.254 6.753 16.160 1.00 95.00 91 ASN A O 1
ATOM 715 N N . SER A 1 92 ? -15.234 7.388 15.341 1.00 94.12 92 SER A N 1
ATOM 716 C CA . SER A 1 92 ? -14.699 7.839 14.052 1.00 94.12 92 SER A CA 1
ATOM 717 C C . SER A 1 92 ? -14.801 9.355 13.932 1.00 94.12 92 SER A C 1
ATOM 719 O O . SER A 1 92 ? -15.911 9.889 13.977 1.00 94.12 92 SER A O 1
ATOM 721 N N . ILE A 1 93 ? -13.674 10.028 13.724 1.00 93.81 93 ILE A N 1
ATOM 722 C CA . ILE A 1 93 ? -13.623 11.438 13.332 1.00 93.81 93 ILE A CA 1
ATOM 723 C C . ILE A 1 93 ? -13.429 11.490 11.821 1.00 93.81 93 ILE A C 1
ATOM 725 O O . ILE A 1 93 ? -12.488 10.907 11.284 1.00 93.81 93 ILE A O 1
ATOM 729 N N . LYS A 1 94 ? -14.352 12.155 11.130 1.00 92.44 94 LYS A N 1
ATOM 730 C CA . LYS A 1 94 ? -14.380 12.239 9.670 1.00 92.44 94 LYS A CA 1
ATOM 731 C C . LYS A 1 94 ? -13.911 13.623 9.242 1.00 92.44 94 LYS A C 1
ATOM 733 O O . LYS A 1 94 ? -14.531 14.616 9.602 1.00 92.44 94 LYS A O 1
ATOM 738 N N . ASN A 1 95 ? -12.855 13.650 8.445 1.00 87.25 95 ASN A N 1
ATOM 739 C CA . ASN A 1 95 ? -12.332 14.819 7.755 1.00 87.25 95 ASN A CA 1
ATOM 740 C C . ASN A 1 95 ? -12.478 14.613 6.241 1.00 87.25 95 ASN A C 1
ATOM 742 O O . ASN A 1 95 ? -12.772 13.513 5.765 1.00 87.25 95 ASN A O 1
ATOM 746 N N . GLN A 1 96 ? -12.269 15.671 5.461 1.00 86.00 96 GLN A N 1
ATOM 747 C CA . GLN A 1 96 ? -12.366 15.589 4.006 1.00 86.00 96 GLN A CA 1
ATOM 748 C C . GLN A 1 96 ? -11.410 14.501 3.469 1.00 86.00 96 GLN A C 1
ATOM 750 O O . GLN A 1 96 ? -10.196 14.591 3.648 1.00 86.00 96 GLN A O 1
ATOM 755 N N . TYR A 1 97 ? -11.970 13.446 2.866 1.00 91.00 97 TYR A N 1
ATOM 756 C CA . TYR A 1 97 ? -11.259 12.272 2.332 1.00 91.00 97 TYR A CA 1
ATOM 757 C C . TYR A 1 97 ? -10.456 11.429 3.336 1.00 91.00 97 TYR A C 1
ATOM 759 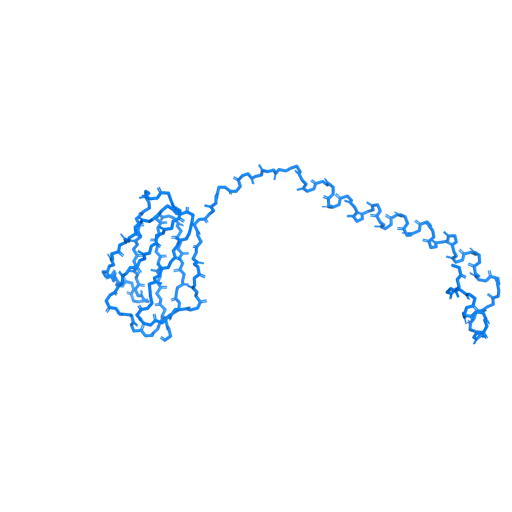O O . TYR A 1 97 ? -9.679 10.567 2.921 1.00 91.00 97 TYR A O 1
ATOM 767 N N . ARG A 1 98 ? -10.636 11.624 4.647 1.00 94.38 98 ARG A N 1
ATOM 768 C CA . ARG A 1 98 ? -9.919 10.868 5.683 1.00 94.38 98 ARG A CA 1
ATOM 769 C C . ARG A 1 98 ? -10.812 10.589 6.884 1.00 94.38 98 ARG A C 1
ATOM 771 O O . ARG A 1 98 ? -11.462 11.491 7.394 1.00 94.38 98 ARG A O 1
ATOM 778 N N . THR A 1 99 ? -10.783 9.364 7.393 1.00 96.44 99 THR A N 1
ATOM 779 C CA . THR A 1 99 ? -11.418 9.005 8.663 1.00 96.44 99 THR A CA 1
ATOM 780 C C . THR A 1 99 ? -10.371 8.490 9.641 1.00 96.44 99 THR A C 1
ATOM 782 O O . THR A 1 99 ? -9.686 7.506 9.358 1.00 96.44 99 THR A O 1
ATOM 785 N N . SER A 1 100 ? -10.295 9.144 10.797 1.00 96.50 100 SER A N 1
ATOM 786 C CA . SER A 1 100 ? -9.490 8.739 11.946 1.00 96.50 100 SER A CA 1
ATOM 787 C C . SER A 1 100 ? -10.351 7.929 12.904 1.00 96.50 100 SER A C 1
ATOM 789 O O . SER A 1 100 ? -11.389 8.396 13.377 1.00 96.50 100 SER A O 1
ATOM 791 N N . ILE A 1 101 ? -9.936 6.703 13.190 1.00 96.62 101 ILE A N 1
ATOM 792 C CA . ILE A 1 101 ? -10.631 5.786 14.090 1.00 96.62 101 ILE A CA 1
ATOM 793 C C . ILE A 1 101 ? -9.866 5.749 15.410 1.00 96.62 101 ILE A C 1
ATOM 795 O O . ILE A 1 101 ? -8.709 5.333 15.468 1.00 96.62 101 ILE A O 1
ATOM 799 N N . ILE A 1 102 ? -10.539 6.192 16.465 1.00 96.44 102 ILE A N 1
ATOM 800 C CA . ILE A 1 102 ? -10.018 6.323 17.822 1.00 96.44 102 ILE A CA 1
ATOM 801 C C . ILE A 1 102 ? -10.546 5.167 18.670 1.00 96.44 102 ILE A C 1
ATOM 803 O O . ILE A 1 102 ? -11.735 4.841 18.626 1.00 96.44 102 ILE A O 1
ATOM 807 N N . HIS A 1 103 ? -9.664 4.579 19.472 1.00 94.44 103 HIS A N 1
ATOM 808 C CA . HIS A 1 103 ? -9.947 3.514 20.434 1.00 94.44 103 HIS A CA 1
ATOM 809 C C . HIS A 1 103 ? -9.299 3.828 21.788 1.00 94.44 103 HIS A C 1
ATOM 811 O O . HIS A 1 103 ? -8.421 4.682 21.888 1.00 94.44 103 HIS A O 1
ATOM 817 N N . GLN A 1 104 ? -9.712 3.120 22.838 1.00 90.81 104 GLN A N 1
ATOM 818 C CA . GLN A 1 104 ? -9.203 3.296 24.205 1.00 90.81 104 GLN A CA 1
ATOM 819 C C . GLN A 1 104 ? -7.940 2.459 24.470 1.00 90.81 104 GLN A C 1
ATOM 821 O O . GLN A 1 104 ? -7.923 1.664 25.403 1.00 90.81 104 GLN A O 1
ATOM 826 N N . GLY A 1 105 ? -6.915 2.607 23.627 1.00 90.12 105 GLY A N 1
ATOM 827 C CA . GLY A 1 105 ? -5.702 1.785 23.700 1.00 90.12 105 GLY A CA 1
ATOM 828 C C . GLY A 1 105 ? -5.931 0.332 23.252 1.00 90.12 105 GLY A C 1
ATOM 829 O O . GLY A 1 105 ? -6.827 -0.356 23.739 1.00 90.12 105 GLY A O 1
ATOM 830 N N . LEU A 1 106 ? -5.147 -0.156 22.292 1.00 95.06 106 LEU A N 1
ATOM 831 C CA . LEU A 1 106 ? -5.203 -1.557 21.861 1.00 95.06 106 LEU A CA 1
ATOM 832 C C . LEU A 1 106 ? -4.013 -2.329 22.416 1.00 95.06 106 LEU A C 1
ATOM 834 O O . LEU A 1 106 ? -2.868 -1.928 22.242 1.00 95.06 106 LEU A O 1
ATOM 838 N N . ASN A 1 107 ? -4.269 -3.492 23.009 1.00 95.38 107 ASN A N 1
ATOM 839 C CA . ASN A 1 107 ? -3.189 -4.408 23.364 1.00 95.38 107 ASN A CA 1
ATOM 840 C C . ASN A 1 107 ? -2.489 -4.920 22.091 1.00 95.38 107 ASN A C 1
ATOM 842 O O . ASN A 1 107 ? -3.180 -5.124 21.082 1.00 95.38 107 ASN A O 1
ATOM 846 N N . PRO A 1 108 ? -1.173 -5.199 22.134 1.00 96.50 108 PRO A N 1
ATOM 847 C CA . PRO A 1 108 ? -0.449 -5.782 21.010 1.00 96.50 108 PRO A CA 1
ATOM 848 C C . PRO A 1 108 ? -1.125 -7.055 20.492 1.00 96.50 108 PRO A C 1
ATOM 850 O O . PRO A 1 108 ? -1.542 -7.918 21.267 1.00 96.50 108 PRO A O 1
ATOM 853 N N . GLY A 1 109 ? -1.262 -7.171 19.173 1.00 96.25 109 GLY A N 1
ATOM 854 C CA . GLY A 1 109 ? -2.000 -8.270 18.558 1.00 96.25 109 GLY A CA 1
ATOM 855 C C . GLY A 1 109 ? -2.572 -7.941 17.185 1.00 96.25 109 GLY A C 1
ATOM 856 O O . GLY A 1 109 ? -2.257 -6.921 16.575 1.00 96.25 109 GLY A O 1
ATOM 857 N N . ILE A 1 110 ? -3.416 -8.841 16.680 1.00 97.50 110 ILE A N 1
ATOM 858 C CA . ILE A 1 110 ? -4.060 -8.705 15.370 1.00 97.50 110 ILE A CA 1
ATOM 859 C C . ILE A 1 110 ? -5.521 -8.303 15.555 1.00 97.50 110 ILE A C 1
ATOM 861 O O . ILE A 1 110 ? -6.265 -8.936 16.306 1.00 97.50 110 ILE A O 1
ATOM 865 N N . TYR A 1 111 ? -5.929 -7.291 14.796 1.00 97.88 111 TYR A N 1
ATOM 866 C CA . TYR A 1 111 ? -7.294 -6.790 14.739 1.00 97.88 111 TYR A CA 1
ATOM 867 C C . TYR A 1 111 ? -7.795 -6.773 13.299 1.00 97.88 111 TYR A C 1
ATOM 869 O O . TYR A 1 111 ? -7.018 -6.689 12.346 1.00 97.88 111 TYR A O 1
ATOM 877 N N . ILE A 1 112 ? -9.111 -6.851 13.141 1.00 97.88 112 ILE A N 1
ATOM 878 C CA . ILE A 1 112 ? -9.787 -6.781 11.851 1.00 97.88 112 ILE A CA 1
ATOM 879 C C . ILE A 1 112 ? -10.681 -5.548 11.860 1.00 97.88 112 ILE A C 1
ATOM 881 O O . ILE A 1 112 ? -11.643 -5.464 12.625 1.00 97.88 112 ILE A O 1
ATOM 885 N N . LEU A 1 113 ? -10.361 -4.588 11.000 1.00 97.56 113 LEU A N 1
ATOM 886 C CA . LEU A 1 113 ? -11.223 -3.455 10.711 1.00 97.56 113 LEU A CA 1
ATOM 887 C C . LEU A 1 113 ? -12.100 -3.794 9.511 1.00 97.56 113 LEU A C 1
ATOM 889 O O . LEU A 1 113 ? -11.603 -4.268 8.497 1.00 97.56 113 LEU A O 1
ATOM 893 N N . THR A 1 114 ? -13.392 -3.518 9.603 1.00 96.44 114 THR A N 1
ATOM 894 C CA . THR A 1 114 ? -14.360 -3.823 8.545 1.00 96.44 114 THR A CA 1
ATOM 895 C C . THR A 1 114 ? -15.174 -2.586 8.186 1.00 96.44 114 THR A C 1
ATOM 897 O O . THR A 1 114 ? -15.503 -1.768 9.051 1.00 96.44 114 THR A O 1
ATOM 900 N N . SER A 1 115 ? -15.507 -2.445 6.904 1.00 94.75 115 SER A N 1
ATOM 901 C CA . SER A 1 115 ? -16.485 -1.480 6.410 1.00 94.75 115 SER A CA 1
ATOM 902 C C . SER A 1 115 ? -17.211 -2.032 5.186 1.00 94.75 115 SER A C 1
ATOM 904 O O . SER A 1 115 ? -16.593 -2.270 4.149 1.00 94.75 115 SER A O 1
ATOM 906 N N . LYS A 1 116 ? -18.532 -2.230 5.297 1.00 89.38 116 LYS A N 1
ATOM 907 C CA . LYS A 1 116 ? -19.370 -2.891 4.278 1.00 89.38 116 LYS A CA 1
ATOM 908 C C . LYS A 1 116 ? -18.751 -4.224 3.815 1.00 89.38 116 LYS A C 1
ATOM 910 O O . LYS A 1 116 ? -18.827 -5.195 4.555 1.00 89.38 116 LYS A O 1
ATOM 915 N N . ASN A 1 117 ? -18.119 -4.241 2.638 1.00 87.25 117 ASN A N 1
ATOM 916 C CA . ASN A 1 117 ? -17.521 -5.426 2.012 1.00 87.25 117 ASN A CA 1
ATOM 917 C C . ASN A 1 117 ? -15.981 -5.426 2.049 1.00 87.25 117 ASN A C 1
ATOM 919 O O . ASN A 1 117 ? -15.359 -6.300 1.452 1.00 87.25 117 ASN A O 1
ATOM 923 N N . ILE A 1 118 ? -15.355 -4.438 2.697 1.00 92.69 118 ILE A N 1
ATOM 924 C CA . ILE A 1 118 ? -13.898 -4.292 2.760 1.00 92.69 118 ILE A CA 1
ATOM 925 C C . ILE A 1 118 ? -13.419 -4.584 4.177 1.00 92.69 118 ILE A C 1
ATOM 927 O O . ILE A 1 118 ? -13.973 -4.067 5.148 1.00 92.69 118 ILE A O 1
ATOM 931 N N . ASN A 1 119 ? -12.352 -5.375 4.272 1.00 95.19 119 ASN A N 1
ATOM 932 C CA . ASN A 1 119 ? -11.725 -5.755 5.529 1.00 95.19 119 ASN A CA 1
ATOM 933 C C . ASN A 1 119 ? -10.231 -5.422 5.489 1.00 95.19 119 ASN A C 1
ATOM 935 O O . ASN A 1 119 ? -9.560 -5.663 4.485 1.00 95.19 119 ASN A O 1
ATOM 939 N N . TRP A 1 120 ? -9.696 -4.938 6.605 1.00 96.88 120 TRP A N 1
ATOM 940 C CA . TRP A 1 120 ? -8.272 -4.704 6.808 1.00 96.88 120 TRP A CA 1
ATOM 941 C C . TRP A 1 120 ? -7.792 -5.461 8.037 1.00 96.88 120 TRP A C 1
ATOM 943 O O . TRP A 1 120 ? -8.363 -5.345 9.119 1.00 96.88 120 TRP A O 1
ATOM 953 N N . LYS A 1 121 ? -6.697 -6.200 7.879 1.00 97.00 121 LYS A N 1
ATOM 954 C CA . LYS A 1 121 ? -5.942 -6.769 8.994 1.00 97.00 121 LYS A CA 1
ATOM 955 C C . LYS A 1 121 ? -4.975 -5.712 9.521 1.00 97.00 121 LYS A C 1
ATOM 957 O O . LYS A 1 121 ? -4.137 -5.229 8.764 1.00 97.00 121 LYS A O 1
ATOM 962 N N . ILE A 1 122 ? -5.047 -5.410 10.808 1.00 97.44 122 ILE A N 1
ATOM 963 C CA . ILE A 1 122 ? -4.211 -4.419 11.490 1.00 97.44 122 ILE A CA 1
ATOM 964 C C . ILE A 1 122 ? -3.360 -5.141 12.529 1.00 97.44 122 ILE A C 1
ATOM 966 O O . ILE A 1 122 ? -3.881 -5.921 13.326 1.00 97.44 122 ILE A O 1
ATOM 970 N N . LEU A 1 123 ? -2.051 -4.900 12.505 1.00 97.88 123 LEU A N 1
ATOM 971 C CA . LEU A 1 123 ? -1.122 -5.354 13.532 1.00 97.88 123 LEU A CA 1
ATOM 972 C C . LEU A 1 123 ? -0.858 -4.205 14.509 1.00 97.88 123 LEU A C 1
ATOM 974 O O . LEU A 1 123 ? -0.402 -3.143 14.091 1.00 97.88 123 LEU A O 1
ATOM 978 N N . VAL A 1 124 ? -1.114 -4.434 15.794 1.00 97.31 124 VAL A N 1
ATOM 979 C CA . VAL A 1 124 ? -0.754 -3.526 16.891 1.00 97.31 124 VAL A CA 1
ATOM 980 C C . VAL A 1 124 ? 0.520 -4.050 17.547 1.00 97.31 124 VAL A C 1
ATOM 982 O O . VAL A 1 124 ? 0.594 -5.244 17.856 1.00 97.31 124 VAL A O 1
ATOM 985 N N . ARG A 1 125 ? 1.521 -3.181 17.702 1.00 94.00 125 ARG A N 1
ATOM 986 C CA . ARG A 1 125 ? 2.811 -3.478 18.344 1.00 94.00 125 ARG A CA 1
ATOM 987 C C . ARG A 1 125 ? 2.852 -3.026 19.788 1.00 94.00 125 ARG A C 1
ATOM 989 O O . ARG A 1 125 ? 2.231 -1.988 20.077 1.00 94.00 125 ARG A O 1
#

pLDDT: mean 89.33, std 11.42, range [53.34, 97.88]

Radius of gyration: 28.78 Å; chains: 1; bounding box: 63×29×65 Å

Secondary structure (DSSP, 8-state):
-HHHHHHHHTTSS-GGGHHHHHHHHHHHHHHHHHHHHHHHHGGGS---------EE--SSB-TTPPEEEEEE-S----EEEETT-PEEPEEEEEETEEEEEEES---SEEEEEEETTEEEEEEE-

Sequence (125 aa):
DQCSLSRIWGGIHPHIDDIPGRFIGSTIGVESFNYGAVYFESSLSMIDLELPKLKLVSNPIYPDQSIEIINTTGGETFKLYNINGQQIKINSIKNQYRTSIIHQGLNPGIYILTSKNINWKILVR